Protein AF-A0A2S4Y2Q8-F1 (afdb_monomer)

pLDDT: mean 72.68, std 16.84, range [36.75, 96.31]

Radius of gyration: 18.25 Å; Cα contacts (8 Å, |Δi|>4): 164; chains: 1; bounding box: 43×48×46 Å

Mean predicted aligned error: 12.56 Å

Sequence (129 aa):
MSASFRLELVRPGLYEGTVRLDLSAARLPFLGPDGVRHARLCVGHRGQRCGGWLLAPLGSPPLGMRVRNRRTGTHRVTLATEPRGAGRLQVSWERRGLVAPAAALLAPVRRLARPRAQHLRGLWRGLTT

Nearest PDB structures (foldseek):
  5nly-assembly1_A  TM=3.269E-01  e=2.676E+00  Homo sapiens
  3qwm-assembly1_A-2  TM=2.314E-01  e=2.265E+00  Homo sapiens
  5nly-assembly2_B  TM=2.965E-01  e=3.737E+00  Homo sapiens
  5b0o-assembly1_A  TM=3.122E-01  e=5.517E+00  Salmonella enterica subsp. enterica serovar Typhimurium str. LT2
  6fne-assembly1_A  TM=2.944E-01  e=6.892E+00  Homo sapiens

Secondary structure (DSSP, 8-state):
-------EEEETTEEE------GGGS---TT--SEEEE-EEEEEETTEEEEEEPB--TTPPPEEEEEEETTTEEEEEEEEE-TTSSSBEEEEEEEESTHHHHHHHHHHHHHHHTTHHHHHHHHTTSS--

Structure (mmCIF, N/CA/C/O backbone):
data_AF-A0A2S4Y2Q8-F1
#
_entry.id   AF-A0A2S4Y2Q8-F1
#
loop_
_atom_site.group_PDB
_atom_site.id
_atom_site.type_symbol
_atom_site.label_atom_id
_atom_site.label_alt_id
_atom_site.label_comp_id
_atom_site.label_asym_id
_atom_site.label_entity_id
_atom_site.label_seq_id
_atom_site.pdbx_PDB_ins_code
_atom_site.Cartn_x
_atom_site.Cartn_y
_atom_site.Cartn_z
_atom_site.occupancy
_atom_site.B_iso_or_equiv
_atom_site.auth_seq_id
_atom_site.auth_comp_id
_atom_site.auth_asym_id
_atom_site.auth_atom_id
_atom_site.pdbx_PDB_model_num
ATOM 1 N N . MET A 1 1 ? -2.371 11.360 -1.543 1.00 71.75 1 MET A N 1
ATOM 2 C CA . MET A 1 1 ? -3.809 1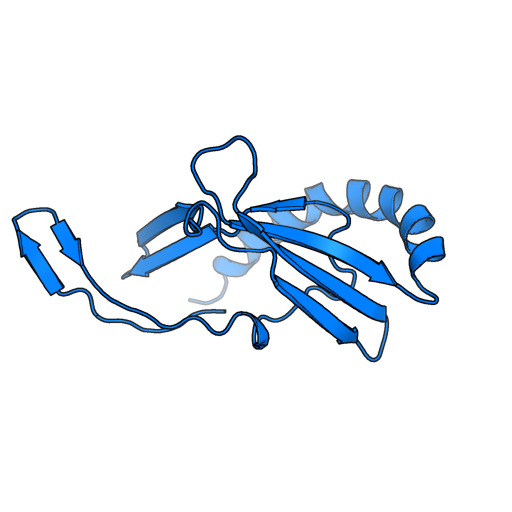1.089 -1.713 1.00 71.75 1 MET A CA 1
ATOM 3 C C . MET A 1 1 ? -4.437 11.100 -0.335 1.00 71.75 1 MET A C 1
ATOM 5 O O . MET A 1 1 ? -3.776 10.657 0.598 1.00 71.75 1 MET A O 1
ATOM 9 N N . SER A 1 2 ? -5.642 11.637 -0.210 1.00 81.38 2 SER A N 1
ATOM 10 C CA . SER A 1 2 ? -6.414 11.682 1.034 1.00 81.38 2 SER A CA 1
ATOM 11 C C . SER A 1 2 ? -7.888 11.530 0.684 1.00 81.38 2 SER A C 1
ATOM 13 O O . SER A 1 2 ? -8.310 12.031 -0.356 1.00 81.38 2 SER A O 1
ATOM 15 N N . ALA A 1 3 ? -8.640 10.850 1.538 1.00 84.75 3 ALA A N 1
ATOM 16 C CA . ALA A 1 3 ? -10.084 10.711 1.430 1.00 84.75 3 ALA A CA 1
ATOM 17 C C . ALA A 1 3 ? -10.693 10.917 2.819 1.00 84.75 3 ALA A C 1
ATOM 19 O O . ALA A 1 3 ? -10.096 10.505 3.818 1.00 84.75 3 ALA A O 1
ATOM 20 N N . SER A 1 4 ? -11.850 11.572 2.870 1.00 88.44 4 SER A N 1
ATOM 21 C CA . SER A 1 4 ? -12.648 11.679 4.089 1.00 88.44 4 SER A CA 1
ATOM 22 C C . SER A 1 4 ? -13.430 10.388 4.294 1.00 88.44 4 SER A C 1
ATOM 24 O O . SER A 1 4 ? -13.885 9.771 3.333 1.00 88.44 4 SER A O 1
ATOM 26 N N . PHE A 1 5 ? -13.586 9.982 5.546 1.00 87.94 5 PHE A N 1
ATOM 27 C CA . PHE A 1 5 ? -14.347 8.802 5.930 1.00 87.94 5 PHE A CA 1
ATOM 28 C C . PHE A 1 5 ? -14.942 9.026 7.317 1.00 87.94 5 PHE A C 1
ATOM 30 O O . PHE A 1 5 ? -14.505 9.919 8.048 1.00 87.94 5 PHE A O 1
ATOM 37 N N . ARG A 1 6 ? -15.951 8.229 7.662 1.00 90.31 6 ARG A N 1
ATOM 38 C CA . ARG A 1 6 ? -16.556 8.234 8.989 1.00 90.31 6 ARG A CA 1
ATOM 39 C C . ARG A 1 6 ? -16.074 7.014 9.766 1.00 90.31 6 ARG A C 1
ATOM 41 O O . ARG A 1 6 ? -15.914 5.940 9.192 1.00 90.31 6 ARG A O 1
ATOM 48 N N . LEU A 1 7 ? -15.822 7.225 11.051 1.00 90.38 7 LEU A N 1
ATOM 49 C CA . LEU A 1 7 ? -15.588 6.174 12.027 1.00 90.38 7 LEU A CA 1
ATOM 50 C C . LEU A 1 7 ? -16.833 6.058 12.904 1.00 90.38 7 LEU A C 1
ATOM 52 O O . LEU A 1 7 ? -17.302 7.070 13.420 1.00 90.38 7 LEU A O 1
ATOM 56 N N . GLU A 1 8 ? -17.331 4.844 13.070 1.00 93.88 8 GLU A N 1
ATOM 57 C CA . GLU A 1 8 ? -18.424 4.486 13.965 1.00 93.88 8 GLU A CA 1
ATOM 58 C C . GLU A 1 8 ? -17.852 3.813 15.216 1.00 93.88 8 GLU A C 1
ATOM 60 O O . GLU A 1 8 ? -16.887 3.045 15.145 1.00 93.88 8 GLU A O 1
ATOM 65 N N . LEU A 1 9 ? -18.421 4.123 16.380 1.00 94.00 9 LEU A N 1
ATOM 66 C CA . LEU A 1 9 ? -18.038 3.486 17.638 1.00 94.00 9 LEU A CA 1
ATOM 67 C C . LEU A 1 9 ? -18.615 2.066 17.683 1.00 94.00 9 LEU A C 1
ATOM 69 O O . LEU A 1 9 ? -19.828 1.896 17.628 1.00 94.00 9 LEU A O 1
ATOM 73 N N . VAL A 1 10 ? -17.752 1.061 17.844 1.00 96.31 10 VAL A N 1
ATOM 74 C CA . VAL A 1 10 ? -18.171 -0.347 17.975 1.00 96.31 10 VAL A CA 1
ATOM 75 C C . VAL A 1 10 ? -18.238 -0.757 19.447 1.00 96.31 10 VAL A C 1
ATOM 77 O O . VAL A 1 10 ? -19.184 -1.403 19.884 1.00 96.31 10 VAL A O 1
ATOM 80 N N . ARG A 1 11 ? -17.223 -0.375 20.232 1.00 94.19 11 ARG A N 1
ATOM 81 C CA . ARG A 1 11 ? -17.143 -0.566 21.692 1.00 94.19 11 ARG A CA 1
ATOM 82 C C . ARG A 1 11 ? -16.129 0.420 22.284 1.00 94.19 11 ARG A C 1
ATOM 84 O O . ARG A 1 11 ? -15.367 1.004 21.513 1.00 94.19 11 ARG A O 1
ATOM 91 N N . PRO A 1 12 ? -16.058 0.612 23.615 1.00 94.06 12 PRO A N 1
ATOM 92 C CA . PRO A 1 12 ? -15.091 1.528 24.217 1.00 94.06 12 PRO A CA 1
ATOM 93 C C . PRO A 1 12 ? -13.663 1.285 23.700 1.00 94.06 12 PRO A C 1
ATOM 95 O O . PRO A 1 12 ? -13.131 0.182 23.804 1.00 94.06 12 PRO A O 1
ATOM 98 N N . GLY A 1 13 ? -13.070 2.312 23.086 1.00 89.00 13 GLY A N 1
ATOM 99 C CA . GLY A 1 13 ? -11.723 2.255 22.505 1.00 89.00 13 GLY A CA 1
ATOM 100 C C . GLY A 1 13 ? -11.604 1.605 21.117 1.00 89.00 13 GLY A C 1
ATOM 101 O O . GLY A 1 13 ? -10.504 1.591 20.568 1.00 89.00 13 GLY A O 1
ATOM 102 N N . LEU A 1 14 ? -12.693 1.108 20.520 1.00 89.75 14 LEU A N 1
ATOM 103 C CA . LEU A 1 14 ? -12.709 0.529 19.173 1.00 89.75 14 LEU A CA 1
ATOM 104 C C . LEU A 1 14 ? -13.667 1.296 18.260 1.00 89.75 14 LEU A C 1
ATOM 106 O O . LEU A 1 14 ? -14.877 1.332 18.487 1.00 89.75 14 LEU A O 1
ATOM 110 N N . TYR A 1 15 ? -13.102 1.841 17.189 1.00 89.56 15 TYR A N 1
ATOM 111 C CA . TYR A 1 15 ? -13.828 2.532 16.135 1.00 89.56 15 TYR A CA 1
ATOM 112 C C . TYR A 1 15 ? -13.565 1.845 14.801 1.00 89.56 15 TYR A C 1
ATOM 114 O O . TYR A 1 15 ? -12.424 1.474 14.516 1.00 89.56 15 TYR A O 1
ATOM 122 N N . GLU A 1 16 ? -14.594 1.725 13.973 1.00 91.75 16 GLU A N 1
ATOM 123 C CA . GLU A 1 16 ? -14.511 1.089 12.662 1.00 91.75 16 GLU A CA 1
ATOM 124 C C . GLU A 1 16 ? -15.053 2.015 11.573 1.00 91.75 16 GLU A C 1
ATOM 126 O O . GLU A 1 16 ? -15.964 2.804 11.795 1.00 91.75 16 GLU A O 1
ATOM 131 N N . GLY A 1 17 ? -14.472 1.953 10.380 1.00 89.75 17 GLY A N 1
ATOM 132 C CA . GLY A 1 17 ? -14.932 2.730 9.240 1.00 89.75 17 GLY A CA 1
ATOM 133 C C . GLY A 1 17 ? -14.378 2.167 7.945 1.00 89.75 17 GLY A C 1
ATOM 134 O O . GLY A 1 17 ? -13.276 1.621 7.911 1.00 89.75 17 GLY A O 1
ATOM 135 N N . THR A 1 18 ? -15.142 2.321 6.866 1.00 88.88 18 THR A N 1
ATOM 136 C CA . THR A 1 18 ? -14.754 1.838 5.538 1.00 88.88 18 THR A CA 1
ATOM 137 C C . THR A 1 18 ? -14.460 3.010 4.614 1.00 88.88 18 THR A C 1
ATOM 139 O O . THR A 1 18 ? -15.218 3.976 4.541 1.00 88.88 18 THR A O 1
ATOM 142 N N . VAL A 1 19 ? -13.357 2.917 3.872 1.00 86.75 19 VAL 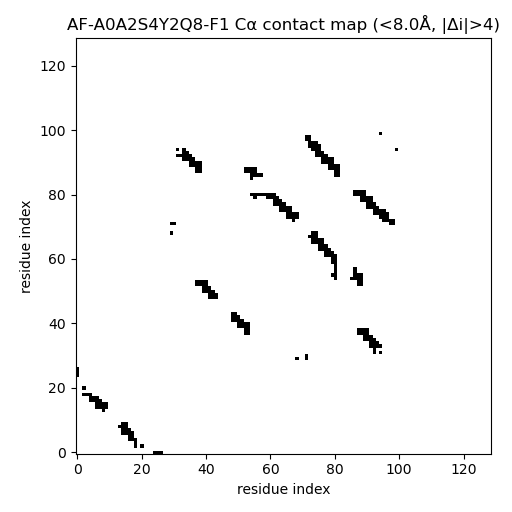A N 1
ATOM 143 C CA . VAL A 1 19 ? -13.002 3.879 2.828 1.00 86.75 19 VAL A CA 1
ATOM 144 C C . VAL A 1 19 ? -12.488 3.144 1.601 1.00 86.75 19 VAL A C 1
ATOM 146 O O . VAL A 1 19 ? -11.673 2.228 1.701 1.00 86.75 19 VAL A O 1
ATOM 149 N N . ARG A 1 20 ? -12.945 3.564 0.420 1.00 83.88 20 ARG A N 1
ATOM 150 C CA . ARG A 1 20 ? -12.414 3.067 -0.848 1.00 83.88 20 ARG A CA 1
ATOM 151 C C . ARG A 1 20 ? -11.260 3.956 -1.290 1.00 83.88 20 ARG A C 1
ATOM 153 O O . ARG A 1 20 ? -11.418 5.163 -1.453 1.00 83.88 20 ARG A O 1
ATOM 160 N N . LEU A 1 21 ? -10.096 3.348 -1.492 1.00 75.56 21 LEU A N 1
ATOM 161 C CA . LEU A 1 21 ? -8.906 4.029 -1.988 1.00 75.56 21 LEU A CA 1
ATOM 162 C C . LEU A 1 21 ? -8.648 3.597 -3.426 1.00 75.56 21 LEU A C 1
ATOM 164 O O . LEU A 1 21 ? -8.334 2.437 -3.683 1.00 75.56 21 LEU A O 1
ATOM 168 N N . ASP A 1 22 ? -8.746 4.542 -4.356 1.00 75.19 22 ASP A N 1
ATOM 169 C CA . ASP A 1 22 ? -8.312 4.313 -5.728 1.00 75.19 22 ASP A CA 1
ATOM 170 C C . ASP A 1 22 ? -6.808 4.583 -5.855 1.00 75.19 22 ASP A C 1
ATOM 172 O O . ASP A 1 22 ? -6.351 5.724 -5.937 1.00 75.19 22 ASP A O 1
ATOM 176 N N . LEU A 1 23 ? -6.018 3.512 -5.863 1.00 67.44 23 LEU A N 1
ATOM 177 C CA . LEU A 1 23 ? -4.569 3.610 -6.018 1.00 67.44 23 LEU A CA 1
ATOM 178 C C . LEU A 1 23 ? -4.152 4.059 -7.426 1.00 67.44 23 LEU A C 1
ATOM 180 O O . LEU A 1 23 ? -3.043 4.574 -7.576 1.00 67.44 23 LEU A O 1
ATOM 184 N N . SER A 1 24 ? -5.015 3.919 -8.439 1.00 67.44 24 SER A N 1
ATOM 185 C CA . SER A 1 24 ? -4.721 4.392 -9.797 1.00 67.44 24 SER A CA 1
ATOM 186 C C . SER A 1 24 ? -4.674 5.923 -9.875 1.00 67.44 24 SER A C 1
ATOM 188 O O . SER A 1 24 ? -3.891 6.481 -10.644 1.00 67.44 24 SER A O 1
ATOM 190 N N . ALA A 1 25 ? -5.414 6.605 -8.997 1.00 68.75 25 ALA A N 1
ATOM 191 C CA . ALA A 1 25 ? -5.430 8.060 -8.878 1.00 68.75 25 ALA A CA 1
ATOM 192 C C . ALA A 1 25 ? -4.246 8.626 -8.065 1.00 68.75 25 ALA A C 1
ATOM 194 O O . ALA A 1 25 ? -4.074 9.847 -7.950 1.00 68.75 25 ALA A O 1
ATOM 195 N N . ALA A 1 26 ? -3.409 7.769 -7.470 1.00 68.75 26 ALA A N 1
ATOM 196 C CA . ALA A 1 26 ? -2.271 8.221 -6.685 1.00 68.75 26 ALA A CA 1
ATOM 197 C C . ALA A 1 26 ? -1.263 8.974 -7.571 1.00 68.75 26 ALA A C 1
ATOM 199 O O . ALA A 1 26 ? -0.776 8.459 -8.573 1.00 68.75 26 ALA A O 1
ATOM 200 N N . ARG A 1 27 ? -0.886 10.200 -7.175 1.00 66.62 27 ARG A N 1
ATOM 201 C CA . ARG A 1 27 ? 0.187 10.940 -7.857 1.00 66.62 27 ARG A CA 1
ATOM 202 C C . ARG A 1 27 ? 1.515 10.226 -7.650 1.00 66.62 27 ARG A C 1
ATOM 204 O O . ARG A 1 27 ? 2.105 10.261 -6.569 1.00 66.62 27 ARG A O 1
ATOM 211 N N . LEU A 1 28 ? 1.981 9.600 -8.716 1.00 64.12 28 LEU A N 1
ATOM 212 C CA . LEU A 1 28 ? 3.228 8.864 -8.739 1.00 64.12 28 LEU A CA 1
ATOM 213 C C . LEU A 1 28 ? 4.410 9.840 -8.863 1.00 64.12 28 LEU A C 1
ATOM 215 O O . LEU A 1 28 ? 4.365 10.756 -9.690 1.00 64.12 28 LEU A O 1
ATOM 219 N N . PRO A 1 29 ? 5.460 9.710 -8.026 1.00 64.81 29 PRO A N 1
ATOM 220 C CA . PRO A 1 29 ? 6.607 10.605 -8.095 1.00 64.81 29 PRO A CA 1
ATOM 221 C C . PRO A 1 29 ? 7.269 10.528 -9.471 1.00 64.81 29 PRO A C 1
ATOM 223 O O . PRO A 1 29 ? 7.426 9.448 -10.030 1.00 64.81 29 PRO A O 1
ATOM 226 N N . PHE A 1 30 ? 7.710 11.682 -9.976 1.00 58.41 30 PHE A N 1
ATOM 227 C CA . PHE A 1 30 ? 8.231 11.884 -11.333 1.00 58.41 30 PHE A CA 1
ATOM 228 C C . PHE A 1 30 ? 9.219 10.805 -11.813 1.00 58.41 30 PHE A C 1
ATOM 230 O O . PHE A 1 30 ? 9.062 10.250 -12.897 1.00 58.41 30 PHE A O 1
ATOM 237 N N . LEU A 1 31 ? 10.207 10.474 -10.979 1.00 59.84 31 LEU A N 1
ATOM 238 C CA . LEU A 1 31 ? 11.233 9.465 -11.266 1.00 59.84 31 LEU A CA 1
ATOM 239 C C . LEU A 1 31 ? 10.881 8.060 -10.752 1.00 59.84 31 LEU A C 1
ATOM 241 O O . LEU A 1 31 ? 11.659 7.140 -10.973 1.00 59.84 31 LEU A O 1
ATOM 245 N N . GLY A 1 32 ? 9.788 7.886 -10.004 1.00 58.62 32 GLY A N 1
ATOM 246 C CA . GLY A 1 32 ? 9.530 6.675 -9.219 1.00 58.62 32 GLY A CA 1
ATOM 247 C C . GLY A 1 32 ? 10.633 6.386 -8.176 1.00 58.62 32 GLY A C 1
ATOM 248 O O . GLY A 1 32 ? 11.773 6.868 -8.284 1.00 58.62 32 GLY A O 1
ATOM 249 N N . PRO A 1 33 ? 10.363 5.621 -7.110 1.00 62.31 33 PRO A N 1
ATOM 250 C CA . PRO A 1 33 ? 11.411 4.808 -6.499 1.00 62.31 33 PRO A CA 1
ATOM 251 C C . PRO A 1 33 ? 11.866 3.728 -7.498 1.00 62.31 33 PRO A C 1
ATOM 253 O O . PRO A 1 33 ? 11.137 3.401 -8.426 1.00 62.31 33 PRO A O 1
ATOM 256 N N . ASP A 1 34 ? 13.088 3.227 -7.345 1.00 67.00 34 ASP A N 1
ATOM 257 C CA . ASP A 1 34 ? 13.455 1.924 -7.905 1.00 67.00 34 ASP A CA 1
ATOM 258 C C . ASP A 1 34 ? 13.431 0.913 -6.749 1.00 67.00 34 ASP A C 1
ATOM 260 O O . ASP A 1 34 ? 13.866 1.248 -5.635 1.00 67.00 34 ASP A O 1
ATOM 264 N N . GLY A 1 35 ? 12.837 -0.256 -6.978 1.00 74.19 35 GLY A N 1
ATOM 265 C CA . GLY A 1 35 ? 12.675 -1.314 -5.981 1.00 74.19 35 GLY A CA 1
ATOM 266 C C . GLY A 1 35 ? 11.358 -1.300 -5.193 1.00 74.19 35 GLY A C 1
ATOM 267 O O . GLY A 1 35 ? 10.326 -0.789 -5.631 1.00 74.19 35 GLY A O 1
ATOM 268 N N . VAL A 1 36 ? 11.397 -1.929 -4.017 1.00 83.19 36 VAL A N 1
ATOM 269 C CA . VAL A 1 36 ? 10.217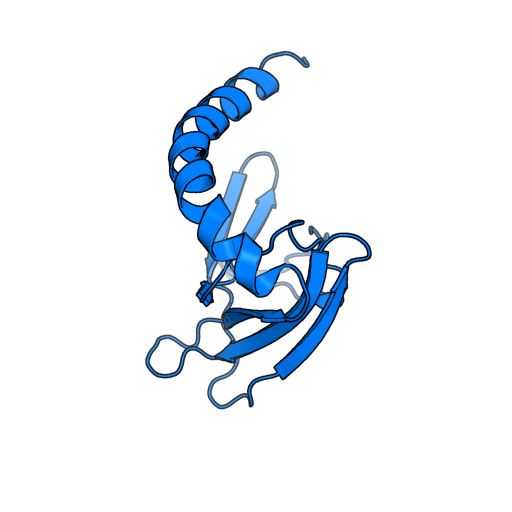 -2.313 -3.229 1.00 83.19 36 VAL A CA 1
ATOM 270 C C . VAL A 1 36 ? 9.894 -1.303 -2.125 1.00 83.19 36 VAL A C 1
ATOM 272 O O . VAL A 1 36 ? 10.787 -0.798 -1.432 1.00 83.19 36 VAL A O 1
ATOM 275 N N . ARG A 1 37 ? 8.605 -1.006 -1.932 1.00 85.31 37 ARG A N 1
ATOM 276 C CA . ARG A 1 37 ? 8.080 -0.167 -0.846 1.00 85.31 37 ARG A CA 1
ATOM 277 C C . ARG A 1 37 ? 6.839 -0.791 -0.222 1.00 85.31 37 ARG A C 1
ATOM 279 O O . ARG A 1 37 ? 6.099 -1.498 -0.891 1.00 85.31 37 ARG A O 1
ATOM 286 N N . HIS A 1 38 ? 6.591 -0.455 1.038 1.00 86.88 38 HIS A N 1
ATOM 287 C CA . HIS A 1 38 ? 5.366 -0.822 1.742 1.00 86.88 38 HIS A CA 1
ATOM 288 C C . HIS A 1 38 ? 4.433 0.385 1.798 1.00 86.88 38 HIS A C 1
ATOM 290 O O . HIS A 1 38 ? 4.873 1.501 2.100 1.00 86.88 38 HIS A O 1
ATOM 296 N N . ALA A 1 39 ? 3.159 0.181 1.469 1.00 84.56 39 ALA A N 1
ATOM 297 C CA . ALA A 1 39 ? 2.162 1.243 1.532 1.00 84.56 39 ALA A CA 1
ATOM 298 C C . ALA A 1 39 ? 1.786 1.523 2.991 1.00 84.56 39 ALA A C 1
ATOM 300 O O . ALA A 1 39 ? 1.580 0.597 3.770 1.00 84.56 39 ALA A O 1
ATOM 301 N N . ARG A 1 40 ? 1.689 2.800 3.373 1.00 87.44 40 ARG A N 1
ATOM 302 C CA . ARG A 1 40 ? 1.322 3.220 4.732 1.00 87.44 40 ARG A CA 1
ATOM 303 C C . ARG A 1 40 ? 0.031 4.025 4.684 1.00 87.44 40 ARG A C 1
ATOM 305 O O . ARG A 1 40 ? -0.063 4.969 3.899 1.00 87.44 40 ARG A O 1
ATOM 312 N N . LEU A 1 41 ? -0.931 3.666 5.525 1.00 86.00 41 LEU A N 1
ATOM 313 C CA . LEU A 1 41 ? -2.139 4.448 5.755 1.00 86.00 41 LEU A CA 1
ATOM 314 C C . LEU A 1 41 ? -1.909 5.349 6.967 1.00 86.00 41 LEU A C 1
ATOM 316 O O . LEU A 1 41 ? -1.388 4.898 7.986 1.00 86.00 41 LEU A O 1
ATOM 320 N N . CYS A 1 42 ? -2.298 6.616 6.858 1.00 88.62 42 CYS A N 1
ATOM 321 C CA . CYS A 1 42 ? -2.283 7.548 7.978 1.00 88.62 42 CYS A CA 1
ATOM 322 C C . CYS A 1 42 ? -3.664 8.183 8.115 1.00 88.62 42 CYS A C 1
ATOM 324 O O . CYS A 1 42 ? -4.123 8.855 7.193 1.00 88.62 42 CYS A O 1
ATOM 326 N N . VAL A 1 43 ? -4.278 8.011 9.277 1.00 87.56 43 VAL A N 1
ATOM 327 C CA . VAL A 1 43 ? -5.480 8.718 9.710 1.00 87.56 43 VAL A CA 1
ATOM 328 C C . VAL A 1 43 ? -5.044 9.985 10.435 1.00 87.56 43 VAL A C 1
ATOM 330 O O . VAL A 1 43 ? -4.122 9.951 11.251 1.00 87.56 43 VAL A O 1
ATOM 333 N N . GLY A 1 44 ? -5.666 11.116 10.116 1.00 89.44 44 GLY A N 1
ATOM 334 C CA . GLY A 1 44 ? -5.410 12.384 10.789 1.00 89.44 44 GLY A CA 1
ATOM 335 C C . GLY A 1 44 ? -6.711 13.057 11.198 1.00 89.44 44 GLY A C 1
ATOM 336 O O . GLY A 1 44 ? -7.645 13.098 10.405 1.00 89.44 44 GLY A O 1
ATOM 337 N N . HIS A 1 45 ? -6.761 13.592 12.415 1.00 86.06 45 HIS A N 1
ATOM 338 C CA . HIS A 1 45 ? -7.915 14.319 12.938 1.00 86.06 45 HIS A CA 1
ATOM 339 C C . HIS A 1 45 ? -7.449 15.359 13.962 1.00 86.06 45 HIS A C 1
ATOM 341 O O . HIS A 1 45 ? -6.698 15.024 14.873 1.00 86.06 45 HIS A O 1
ATOM 347 N N . ARG A 1 46 ? -7.865 16.626 13.794 1.00 89.38 46 ARG A N 1
ATOM 348 C CA . ARG A 1 46 ? -7.555 17.751 14.707 1.00 89.38 46 ARG A CA 1
ATOM 349 C C . ARG A 1 46 ? -6.084 17.805 15.159 1.00 89.38 46 ARG A C 1
ATOM 351 O O . ARG A 1 46 ? -5.780 17.853 16.343 1.00 89.38 46 ARG A O 1
ATOM 358 N N . GLY A 1 47 ? -5.155 17.740 14.206 1.00 88.12 47 GLY A N 1
ATOM 359 C CA . GLY A 1 47 ? -3.711 17.794 14.480 1.00 88.12 47 GLY A CA 1
ATOM 360 C C . GLY A 1 47 ? -3.080 16.475 14.946 1.00 88.12 47 GLY A C 1
ATOM 361 O O . GLY A 1 47 ? -1.865 16.323 14.839 1.00 88.12 47 GLY A O 1
ATOM 362 N N . GLN A 1 48 ? -3.871 15.484 15.359 1.00 87.81 48 GLN A N 1
ATOM 363 C CA . GLN A 1 48 ? -3.377 14.147 15.686 1.00 87.81 48 GLN A CA 1
ATOM 364 C C . GLN A 1 48 ? -3.246 13.283 14.434 1.00 87.81 48 GLN A C 1
ATOM 366 O O . GLN A 1 48 ? -3.976 13.459 13.453 1.00 87.81 48 GLN A O 1
ATOM 371 N N . ARG A 1 49 ? -2.296 12.341 14.455 1.00 89.69 49 ARG A N 1
ATOM 372 C CA . ARG A 1 49 ? -2.059 11.398 13.357 1.00 89.69 49 ARG A CA 1
ATOM 373 C C . ARG A 1 49 ? -1.741 10.017 13.911 1.00 89.69 49 ARG A C 1
ATOM 375 O O . ARG A 1 49 ? -0.828 9.875 14.715 1.00 89.69 49 ARG A O 1
ATOM 382 N N . CYS A 1 50 ? -2.434 9.007 13.410 1.00 86.12 50 CYS A N 1
ATOM 383 C CA . CYS A 1 50 ? -2.128 7.601 13.641 1.00 86.12 50 CYS A CA 1
ATOM 384 C C . CYS A 1 50 ? -1.912 6.931 12.284 1.00 86.12 50 CYS A C 1
ATOM 386 O O . CYS A 1 50 ? -2.564 7.288 11.304 1.00 86.12 50 CYS A O 1
ATOM 388 N N . GLY A 1 51 ? -0.976 5.995 12.171 1.00 89.81 51 GLY A N 1
ATOM 389 C CA . GLY A 1 51 ? -0.745 5.339 10.892 1.00 89.81 51 GLY A CA 1
ATOM 390 C C . GLY A 1 51 ? -0.021 4.017 11.011 1.00 89.81 51 GLY A C 1
ATOM 391 O O . GLY A 1 51 ? 0.819 3.837 11.886 1.00 89.81 51 GLY A O 1
ATOM 392 N N . GLY A 1 52 ? -0.307 3.131 10.068 1.00 88.31 52 GLY A N 1
ATOM 393 C CA . GLY A 1 52 ? 0.205 1.770 10.020 1.00 88.31 52 GLY A CA 1
ATOM 394 C C . GLY A 1 52 ? 0.451 1.321 8.587 1.00 88.31 52 GLY A C 1
ATOM 395 O O . GLY A 1 52 ? 0.080 2.004 7.627 1.00 88.31 52 GLY A O 1
ATOM 396 N N . TRP A 1 53 ? 1.124 0.185 8.436 1.00 90.38 53 TRP A N 1
ATOM 397 C CA . TRP A 1 53 ? 1.287 -0.439 7.127 1.00 90.38 53 TRP A CA 1
ATOM 398 C C . TRP A 1 53 ? -0.060 -0.949 6.632 1.00 90.38 53 TRP A C 1
ATOM 400 O O . TRP A 1 53 ? -0.826 -1.531 7.394 1.00 90.38 53 TRP A O 1
ATOM 410 N N . LEU A 1 54 ? -0.345 -0.704 5.358 1.00 87.62 54 LEU A N 1
ATOM 411 C CA . LEU A 1 54 ? -1.532 -1.238 4.721 1.00 87.62 54 LEU A CA 1
ATOM 412 C C . LEU A 1 54 ? -1.319 -2.736 4.521 1.00 87.62 54 LEU A C 1
ATOM 414 O O . LEU A 1 54 ? -0.264 -3.149 4.037 1.00 87.62 54 LEU A O 1
ATOM 418 N N . LEU A 1 55 ? -2.298 -3.529 4.933 1.00 88.19 55 LEU A N 1
ATOM 419 C CA . LEU A 1 55 ? -2.282 -4.974 4.767 1.00 88.19 55 LEU A CA 1
ATOM 420 C C . LEU A 1 55 ? -3.033 -5.346 3.488 1.00 88.19 55 LEU A C 1
ATOM 422 O O . LEU A 1 55 ? -3.966 -4.656 3.079 1.00 88.19 55 LEU A O 1
ATOM 426 N N . ALA A 1 56 ? -2.597 -6.420 2.850 1.00 85.50 56 ALA A N 1
ATOM 427 C CA . ALA A 1 56 ? -3.230 -7.031 1.698 1.00 85.50 56 ALA A CA 1
ATOM 428 C C . ALA A 1 56 ? -3.689 -8.448 2.075 1.00 85.50 56 ALA A C 1
ATOM 430 O O . ALA A 1 56 ? -3.016 -9.106 2.876 1.00 85.50 56 ALA A O 1
ATOM 431 N N . PRO A 1 57 ? -4.804 -8.945 1.512 1.00 83.38 57 PRO A N 1
ATOM 432 C CA . PRO A 1 57 ? -5.243 -10.308 1.778 1.00 83.38 57 PRO A CA 1
ATOM 433 C C . PRO A 1 57 ? -4.156 -11.321 1.397 1.00 83.38 57 PRO A C 1
ATOM 435 O O . PRO A 1 57 ? -3.544 -11.230 0.322 1.00 83.38 57 PRO A O 1
ATOM 438 N N . LEU A 1 58 ? -3.918 -12.290 2.280 1.00 82.94 58 LEU A N 1
ATOM 439 C CA . LEU A 1 58 ? -2.957 -13.367 2.052 1.00 82.94 58 LEU A CA 1
ATOM 440 C C . LEU A 1 58 ? -3.403 -14.200 0.843 1.00 82.94 58 LEU A C 1
ATOM 442 O O . LEU A 1 58 ? -4.580 -14.519 0.707 1.00 82.94 58 LEU A O 1
ATOM 446 N N . GLY A 1 59 ? -2.472 -14.507 -0.061 1.00 78.56 59 GLY A N 1
ATOM 447 C CA . GLY A 1 59 ? -2.763 -15.274 -1.279 1.00 78.56 59 GLY A CA 1
ATOM 448 C C . GLY A 1 59 ? -3.365 -14.473 -2.440 1.00 78.56 59 GLY A C 1
ATOM 449 O O . GLY A 1 59 ? -3.583 -15.042 -3.505 1.00 78.56 59 GLY A O 1
ATOM 450 N N . SER A 1 60 ? -3.589 -13.161 -2.285 1.00 80.69 60 SER A N 1
ATOM 451 C CA . SER A 1 60 ? -3.967 -12.304 -3.420 1.00 80.69 60 SER A CA 1
ATOM 452 C C . SER A 1 60 ? -2.913 -12.386 -4.531 1.00 80.69 60 SER A C 1
ATOM 454 O O . SER A 1 60 ? -1.726 -12.178 -4.245 1.00 80.69 60 SER A O 1
ATOM 456 N N . PRO A 1 61 ? -3.301 -12.639 -5.795 1.00 83.56 61 PRO A N 1
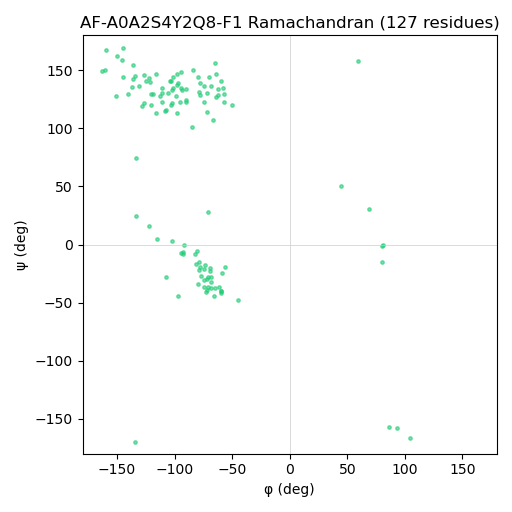ATOM 457 C CA . PRO A 1 61 ? -2.347 -12.620 -6.889 1.00 83.56 61 PRO A CA 1
ATOM 458 C C . PRO A 1 61 ? -1.777 -11.205 -7.071 1.00 83.56 61 PRO A C 1
ATOM 460 O O . PRO A 1 61 ? -2.483 -10.214 -6.852 1.00 83.56 61 PRO A O 1
ATOM 463 N N . PRO A 1 62 ? -0.506 -11.079 -7.484 1.00 86.94 62 PRO A N 1
ATOM 464 C CA . PRO A 1 62 ? 0.094 -9.781 -7.732 1.00 86.94 62 PRO A CA 1
ATOM 465 C C . PRO A 1 62 ? -0.632 -9.049 -8.870 1.00 86.94 62 PRO A C 1
ATOM 467 O O . PRO A 1 62 ? -0.797 -9.577 -9.969 1.00 86.94 62 PRO A O 1
ATOM 470 N N . LEU A 1 63 ? -1.024 -7.801 -8.619 1.00 85.62 63 LEU A N 1
ATOM 471 C CA . LEU A 1 63 ? -1.699 -6.932 -9.576 1.00 85.62 63 LEU A CA 1
ATOM 472 C C . LEU A 1 63 ? -0.686 -5.990 -10.235 1.00 85.62 63 LEU A C 1
ATOM 474 O O . LEU A 1 63 ? -0.124 -5.106 -9.588 1.00 85.62 63 LEU A O 1
ATOM 478 N N . GLY A 1 64 ? -0.456 -6.167 -11.535 1.00 84.56 64 GLY A N 1
ATOM 479 C CA . GLY A 1 64 ? 0.439 -5.324 -12.327 1.00 84.56 64 GLY A CA 1
ATOM 480 C C . GLY A 1 64 ? -0.305 -4.245 -13.113 1.00 84.56 64 GLY A C 1
ATOM 481 O O . GLY A 1 64 ? -1.303 -4.527 -13.767 1.00 84.56 64 GLY A O 1
ATOM 482 N N . MET A 1 65 ? 0.223 -3.022 -13.127 1.00 82.19 65 MET A N 1
ATOM 483 C CA . MET A 1 65 ? -0.291 -1.914 -13.933 1.00 82.19 65 MET A CA 1
ATOM 484 C C . MET A 1 65 ? 0.844 -1.177 -14.649 1.00 82.19 65 MET A C 1
ATOM 486 O O . MET A 1 65 ? 1.949 -1.018 -14.124 1.00 82.19 65 MET A O 1
ATOM 490 N N . ARG A 1 66 ? 0.563 -0.695 -15.865 1.00 80.75 66 ARG A N 1
ATOM 491 C CA . ARG A 1 66 ? 1.471 0.176 -16.622 1.00 80.75 66 ARG A CA 1
ATOM 492 C C . ARG A 1 66 ? 1.081 1.627 -16.389 1.00 80.75 66 ARG A C 1
ATOM 494 O O . ARG A 1 66 ? -0.036 2.032 -16.684 1.00 80.75 66 ARG A O 1
ATOM 501 N N . VAL A 1 67 ? 2.023 2.416 -15.895 1.00 75.25 67 VAL A N 1
ATOM 502 C CA . VAL A 1 67 ? 1.843 3.844 -15.648 1.00 75.25 67 VAL A CA 1
ATOM 503 C C . VAL A 1 67 ? 2.649 4.603 -16.681 1.00 75.25 67 VAL A C 1
ATOM 505 O O . VAL A 1 67 ? 3.880 4.558 -16.682 1.00 75.25 67 VAL A O 1
ATOM 508 N N . ARG A 1 68 ? 1.965 5.343 -17.551 1.00 73.50 68 ARG A N 1
ATOM 509 C CA . ARG A 1 68 ? 2.624 6.200 -18.534 1.00 73.50 68 ARG A CA 1
ATOM 510 C C . ARG A 1 68 ? 2.839 7.592 -17.956 1.00 73.50 68 ARG A C 1
ATOM 512 O O . ARG A 1 68 ? 1.893 8.265 -17.560 1.00 73.50 68 ARG A O 1
ATOM 519 N N . ASN A 1 69 ? 4.082 8.054 -17.967 1.00 69.00 69 ASN A N 1
ATOM 520 C CA . ASN A 1 69 ? 4.428 9.439 -17.690 1.00 69.00 69 ASN A CA 1
ATOM 521 C C . ASN A 1 69 ? 4.969 10.083 -18.971 1.00 69.00 69 ASN A C 1
ATOM 523 O O . ASN A 1 69 ? 5.895 9.560 -19.589 1.00 69.00 69 ASN A O 1
ATOM 527 N N . ARG A 1 70 ? 4.417 11.239 -19.362 1.00 67.12 70 ARG A N 1
ATOM 528 C CA . ARG A 1 70 ? 4.821 11.949 -20.592 1.00 67.12 70 ARG A CA 1
ATOM 529 C C . ARG A 1 70 ? 6.306 12.334 -20.622 1.00 67.12 70 ARG A C 1
ATOM 531 O O . ARG A 1 70 ? 6.852 12.499 -21.700 1.00 67.12 70 ARG A O 1
ATOM 538 N N . ARG A 1 71 ? 6.949 12.479 -19.462 1.00 64.38 71 ARG A N 1
ATOM 539 C CA . ARG A 1 71 ? 8.335 12.947 -19.325 1.00 64.38 71 ARG A CA 1
ATOM 540 C C . ARG A 1 71 ? 9.322 11.842 -18.942 1.00 64.38 71 ARG A C 1
ATOM 542 O O . ARG A 1 71 ? 10.494 11.961 -19.266 1.00 64.38 71 ARG A O 1
ATOM 549 N N . THR A 1 72 ? 8.884 10.791 -18.240 1.00 64.00 72 THR A N 1
ATOM 550 C CA . THR A 1 72 ? 9.787 9.730 -17.736 1.00 64.00 72 THR A CA 1
ATOM 551 C C . THR A 1 72 ? 9.559 8.346 -18.339 1.00 64.00 72 THR A C 1
ATOM 553 O O . THR A 1 72 ? 10.233 7.395 -17.949 1.00 64.00 72 THR A O 1
ATOM 556 N N . GLY A 1 73 ? 8.653 8.224 -19.310 1.00 71.56 73 GLY A N 1
ATOM 557 C CA . GLY A 1 73 ? 8.383 6.966 -20.002 1.00 71.56 73 GLY A CA 1
ATOM 558 C C . GLY A 1 73 ? 7.350 6.093 -19.288 1.00 71.56 73 GLY A C 1
ATOM 559 O O . GLY A 1 73 ? 6.486 6.587 -18.560 1.00 71.56 73 GLY A O 1
ATOM 560 N N . THR A 1 74 ? 7.394 4.787 -19.551 1.00 75.50 74 THR A N 1
ATOM 561 C CA . THR A 1 74 ? 6.389 3.833 -19.058 1.00 75.50 74 THR A CA 1
ATOM 562 C C . THR A 1 74 ? 6.941 3.050 -17.878 1.00 75.50 74 THR A C 1
ATOM 564 O O . THR A 1 74 ? 7.894 2.299 -18.008 1.00 75.50 74 THR A O 1
ATOM 567 N N . HIS A 1 75 ? 6.306 3.151 -16.724 1.00 75.25 75 HIS A N 1
ATOM 568 C CA . HIS A 1 75 ? 6.670 2.368 -15.548 1.00 75.25 75 HIS A CA 1
ATOM 569 C C . HIS A 1 75 ? 5.759 1.155 -15.421 1.00 75.25 75 HIS A C 1
ATOM 571 O O . HIS A 1 75 ? 4.577 1.227 -15.762 1.00 75.25 75 HIS A O 1
ATOM 577 N N . ARG A 1 76 ? 6.291 0.046 -14.916 1.00 80.69 76 ARG A N 1
ATOM 578 C CA . ARG A 1 76 ? 5.490 -1.084 -14.450 1.00 80.69 76 ARG A CA 1
ATOM 579 C C . ARG A 1 76 ? 5.448 -1.020 -12.929 1.00 80.69 76 ARG A C 1
ATOM 581 O O . ARG A 1 76 ? 6.486 -1.002 -12.276 1.00 80.69 76 ARG A O 1
ATOM 588 N N . VAL A 1 77 ? 4.244 -0.945 -12.387 1.00 80.62 77 VAL A N 1
ATOM 589 C CA . VAL A 1 77 ? 3.990 -0.971 -10.949 1.00 80.62 77 VAL A CA 1
ATOM 590 C C . VAL A 1 77 ? 3.295 -2.284 -10.64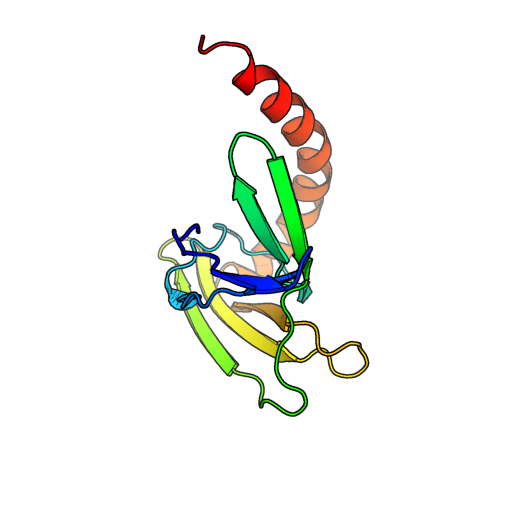2 1.00 80.62 77 VAL A C 1
ATOM 592 O O . VAL A 1 77 ? 2.326 -2.623 -11.317 1.00 80.62 77 VAL A O 1
ATOM 595 N N . THR A 1 78 ? 3.775 -3.010 -9.641 1.00 86.81 78 THR A N 1
ATOM 596 C CA . THR A 1 78 ? 3.134 -4.243 -9.182 1.00 86.81 78 THR A CA 1
ATOM 597 C C . THR A 1 78 ? 2.756 -4.090 -7.719 1.00 86.81 78 THR A C 1
ATOM 599 O O . THR A 1 78 ? 3.574 -3.693 -6.890 1.00 86.81 78 THR A O 1
ATOM 602 N N . LEU A 1 79 ? 1.503 -4.395 -7.413 1.00 86.25 79 LEU A N 1
ATOM 603 C CA . LEU A 1 79 ? 0.974 -4.514 -6.065 1.00 86.25 79 LEU A CA 1
ATOM 604 C C . LEU A 1 79 ? 0.939 -5.995 -5.708 1.00 86.25 79 LEU A C 1
ATOM 606 O O . LEU A 1 79 ? 0.410 -6.793 -6.473 1.00 86.25 79 LEU A O 1
ATOM 610 N N . ALA A 1 80 ? 1.505 -6.372 -4.574 1.00 88.81 80 ALA A N 1
ATOM 611 C CA . ALA A 1 80 ? 1.522 -7.755 -4.121 1.00 88.81 80 ALA A CA 1
ATOM 612 C C . ALA A 1 80 ? 1.418 -7.809 -2.601 1.00 88.81 80 ALA A C 1
ATOM 614 O O . ALA A 1 80 ? 1.757 -6.847 -1.913 1.00 88.81 80 ALA A O 1
ATOM 615 N N . THR A 1 81 ? 0.986 -8.944 -2.074 1.00 90.50 81 THR A N 1
ATOM 616 C CA . THR A 1 81 ? 1.135 -9.232 -0.649 1.00 90.50 81 THR A CA 1
ATOM 617 C C . THR A 1 81 ? 2.576 -9.662 -0.379 1.00 90.50 81 THR A C 1
ATOM 619 O O . THR A 1 81 ? 3.170 -10.390 -1.175 1.00 90.50 81 THR A O 1
ATOM 622 N N . GLU A 1 82 ? 3.156 -9.194 0.726 1.00 86.88 82 GLU A N 1
ATOM 623 C CA . GLU A 1 82 ? 4.507 -9.574 1.141 1.00 86.88 82 GLU A CA 1
ATOM 624 C C . GLU A 1 82 ? 4.619 -11.110 1.292 1.00 86.88 82 GLU A C 1
ATOM 626 O O . GLU A 1 82 ? 3.876 -11.696 2.082 1.00 86.88 82 GLU A O 1
ATOM 631 N N . PRO A 1 83 ? 5.539 -11.782 0.571 1.00 74.50 83 PRO A N 1
ATOM 632 C CA . PRO A 1 83 ? 5.532 -13.243 0.431 1.00 74.50 83 PRO A CA 1
ATOM 633 C C . PRO A 1 83 ? 5.979 -14.021 1.678 1.00 74.50 83 PRO A C 1
ATOM 635 O O . PRO A 1 83 ? 5.738 -15.220 1.759 1.00 74.50 83 PRO A O 1
ATOM 638 N N . ARG A 1 84 ? 6.661 -13.378 2.635 1.00 73.69 84 ARG A N 1
ATOM 639 C CA . ARG A 1 84 ? 7.186 -14.023 3.859 1.00 73.69 84 ARG A CA 1
ATOM 640 C C . ARG A 1 84 ? 6.893 -13.216 5.130 1.00 73.69 84 ARG A C 1
ATOM 642 O O . ARG A 1 84 ? 7.643 -13.299 6.096 1.00 73.69 84 ARG A O 1
ATOM 649 N N . GLY 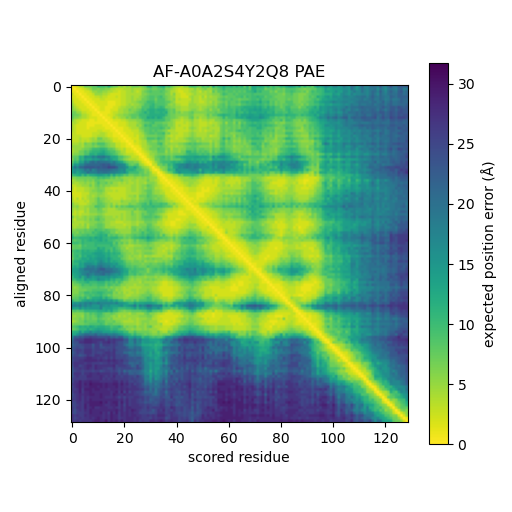A 1 85 ? 5.847 -12.391 5.110 1.00 67.81 85 GLY A N 1
ATOM 650 C CA . GLY A 1 85 ? 5.602 -11.390 6.150 1.00 67.81 85 GLY A CA 1
ATOM 651 C C . GLY A 1 85 ? 4.161 -11.338 6.643 1.00 67.81 85 GLY A C 1
ATOM 652 O O . GLY A 1 85 ? 3.325 -12.168 6.300 1.00 67.81 85 GLY A O 1
ATOM 653 N N . ALA A 1 86 ? 3.864 -10.310 7.436 1.00 75.31 86 ALA A N 1
ATOM 654 C CA . ALA A 1 86 ? 2.577 -10.082 8.102 1.00 75.31 86 ALA A CA 1
ATOM 655 C C . ALA A 1 86 ? 1.432 -9.667 7.147 1.00 75.31 86 ALA A C 1
ATOM 657 O O . ALA A 1 86 ? 0.547 -8.910 7.536 1.00 75.31 86 ALA A O 1
ATOM 658 N N . GLY A 1 87 ? 1.480 -10.079 5.877 1.00 84.19 87 GLY A N 1
ATOM 659 C CA . GLY A 1 87 ? 0.497 -9.703 4.863 1.00 84.19 87 GLY A CA 1
ATOM 660 C C . GLY A 1 87 ? 0.547 -8.227 4.471 1.00 84.19 87 GLY A C 1
ATOM 661 O O . GLY A 1 87 ? -0.479 -7.644 4.144 1.00 84.19 87 GLY A O 1
ATOM 662 N N . ARG A 1 88 ? 1.711 -7.569 4.526 1.00 90.75 88 ARG A N 1
ATOM 663 C CA . ARG A 1 88 ? 1.816 -6.147 4.156 1.00 90.75 88 ARG A CA 1
ATOM 664 C C . ARG A 1 88 ? 1.637 -5.967 2.653 1.00 90.75 88 ARG A C 1
ATOM 666 O O . ARG A 1 88 ? 2.129 -6.769 1.862 1.00 90.75 88 ARG A O 1
ATOM 673 N N . LEU A 1 89 ? 0.989 -4.875 2.254 1.00 88.06 89 LEU A N 1
ATOM 674 C CA . LEU A 1 89 ? 0.910 -4.484 0.856 1.00 88.06 89 LEU A CA 1
ATOM 675 C C . LEU A 1 89 ? 2.278 -3.981 0.392 1.00 88.06 89 LEU A C 1
ATOM 677 O O . LEU A 1 89 ? 2.772 -2.926 0.814 1.00 88.06 89 LEU A O 1
ATOM 681 N N . GLN A 1 90 ? 2.850 -4.743 -0.526 1.00 88.62 90 GLN A N 1
ATOM 682 C CA . GLN A 1 90 ? 4.079 -4.458 -1.226 1.00 88.62 90 GLN A CA 1
ATOM 683 C C . GLN A 1 90 ? 3.774 -3.762 -2.554 1.00 88.62 90 GLN A C 1
ATOM 685 O O . GLN A 1 90 ? 2.937 -4.198 -3.340 1.00 88.62 90 GLN A O 1
ATOM 690 N N . VAL A 1 91 ? 4.501 -2.683 -2.822 1.00 84.75 91 VAL A N 1
ATOM 691 C CA . VAL A 1 91 ? 4.504 -1.968 -4.096 1.00 84.75 91 VAL A CA 1
ATOM 692 C C . VAL A 1 91 ? 5.902 -2.094 -4.684 1.00 84.75 91 VAL A C 1
ATOM 694 O O . VAL A 1 91 ? 6.859 -1.557 -4.119 1.00 84.75 91 VAL A O 1
ATOM 697 N N . SER A 1 92 ? 6.042 -2.808 -5.797 1.00 83.44 92 SER A N 1
ATOM 69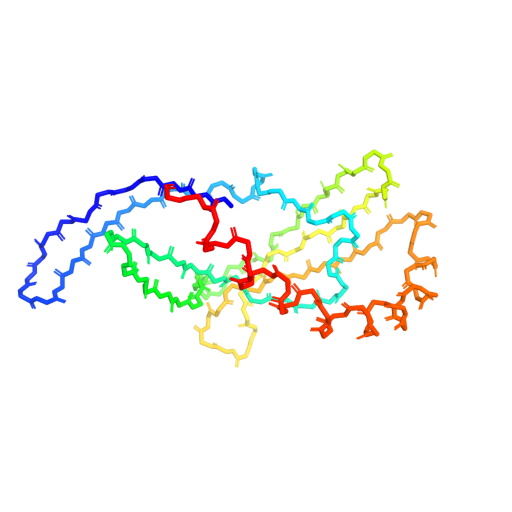8 C CA . SER A 1 92 ? 7.281 -2.836 -6.573 1.00 83.44 92 SER A CA 1
ATOM 699 C C . SER A 1 92 ? 7.168 -1.938 -7.796 1.00 83.44 92 SER A C 1
ATOM 701 O O . SER A 1 92 ? 6.101 -1.779 -8.395 1.00 83.44 92 SER A O 1
ATOM 703 N N . TRP A 1 93 ? 8.287 -1.307 -8.135 1.00 79.69 93 TRP A N 1
ATOM 704 C CA . TRP A 1 93 ? 8.362 -0.366 -9.237 1.00 79.69 93 TRP A CA 1
ATOM 705 C C . TRP A 1 93 ? 9.510 -0.737 -10.160 1.00 79.69 93 TRP A C 1
ATOM 707 O O . TRP A 1 93 ? 10.667 -0.717 -9.750 1.00 79.69 93 TRP A O 1
ATOM 717 N N . GLU A 1 94 ? 9.180 -1.023 -11.413 1.00 76.50 94 GLU A N 1
ATOM 718 C CA . GLU A 1 94 ? 10.135 -1.248 -12.490 1.00 76.50 94 GLU A CA 1
ATOM 719 C C . GLU A 1 94 ? 10.040 -0.091 -13.484 1.00 76.50 94 GLU A C 1
ATOM 721 O O . GLU A 1 94 ? 8.983 0.185 -14.065 1.00 76.50 94 GLU A O 1
ATOM 726 N N . ARG A 1 95 ? 11.156 0.595 -13.717 1.00 72.94 95 ARG A N 1
ATOM 727 C CA . ARG A 1 95 ? 11.233 1.614 -14.769 1.00 72.94 95 ARG A CA 1
ATOM 728 C C . ARG A 1 95 ? 11.389 0.914 -16.115 1.00 72.94 95 ARG A C 1
ATOM 730 O O . ARG A 1 95 ? 12.288 0.092 -16.261 1.00 72.94 95 ARG A O 1
ATOM 737 N N . ARG A 1 96 ? 10.561 1.245 -17.113 1.00 67.31 96 ARG A N 1
ATOM 738 C CA . ARG A 1 96 ? 10.737 0.761 -18.494 1.00 67.31 96 ARG A CA 1
ATOM 739 C C . ARG A 1 96 ? 10.813 1.928 -19.495 1.00 67.31 96 ARG A C 1
ATOM 741 O O . ARG A 1 96 ? 10.109 2.931 -19.388 1.00 67.31 96 ARG A O 1
ATOM 748 N N . GLY A 1 97 ? 11.692 1.810 -20.491 1.00 61.38 97 GLY A N 1
ATOM 749 C CA . GLY A 1 97 ? 11.921 2.830 -21.528 1.00 61.38 97 GLY A CA 1
ATOM 750 C C . GLY A 1 97 ? 13.217 3.635 -21.354 1.00 61.38 97 GLY A C 1
ATOM 751 O O . GLY A 1 97 ? 14.078 3.264 -20.562 1.00 61.38 97 GLY A O 1
ATOM 752 N N . LEU A 1 98 ? 13.345 4.746 -22.094 1.00 56.16 98 LEU A N 1
ATOM 753 C CA . LEU A 1 98 ? 14.586 5.528 -22.294 1.00 56.16 98 LEU A CA 1
ATOM 754 C C . LEU A 1 98 ? 15.280 6.031 -21.013 1.00 56.16 98 LEU A C 1
ATOM 756 O O . LEU A 1 98 ? 16.460 6.360 -21.040 1.00 56.16 98 LEU A O 1
ATOM 760 N N . VAL A 1 99 ? 14.571 6.084 -19.883 1.00 54.34 99 VAL A N 1
ATOM 761 C CA . VAL A 1 99 ? 15.104 6.566 -18.595 1.00 54.34 99 VAL A CA 1
ATOM 762 C C . VAL A 1 99 ? 15.624 5.419 -17.715 1.00 54.34 99 VAL A C 1
ATOM 764 O O . VAL A 1 99 ? 16.235 5.676 -16.680 1.00 54.34 99 VAL A O 1
ATOM 767 N N . ALA A 1 100 ? 15.425 4.153 -18.105 1.00 55.50 100 ALA A N 1
ATOM 768 C CA . ALA A 1 100 ? 15.964 3.005 -17.371 1.00 55.50 100 ALA A CA 1
ATOM 769 C C . ALA A 1 100 ? 17.508 3.028 -17.274 1.00 55.50 100 ALA A C 1
ATOM 771 O O . ALA A 1 100 ? 18.010 2.838 -16.167 1.00 55.50 100 ALA A O 1
ATOM 772 N N . PRO A 1 101 ? 18.271 3.378 -18.333 1.00 56.91 101 PRO A N 1
ATOM 773 C CA . PRO A 1 101 ? 19.727 3.528 -18.231 1.00 56.91 101 PRO A CA 1
ATOM 774 C C . PRO A 1 101 ? 20.142 4.796 -17.459 1.00 56.91 101 PRO A C 1
ATOM 776 O O . PRO A 1 101 ? 21.034 4.759 -16.616 1.00 56.91 101 PRO A O 1
ATOM 779 N N . ALA A 1 102 ? 19.451 5.923 -17.680 1.00 52.97 102 ALA A N 1
ATOM 780 C CA . ALA A 1 102 ? 19.767 7.212 -17.045 1.00 52.97 102 ALA A CA 1
ATOM 781 C C . ALA A 1 102 ? 19.473 7.243 -15.528 1.00 52.97 102 ALA A C 1
ATOM 783 O O . ALA A 1 102 ? 20.053 8.025 -14.774 1.00 52.97 102 ALA A O 1
ATOM 784 N N . ALA A 1 103 ? 18.579 6.373 -15.057 1.00 54.28 103 ALA A N 1
ATOM 785 C CA . ALA A 1 103 ? 18.244 6.201 -13.649 1.00 54.28 103 ALA A CA 1
ATOM 786 C C . ALA A 1 103 ? 19.444 5.798 -12.779 1.00 54.28 103 ALA A C 1
ATOM 788 O O . ALA A 1 103 ? 19.563 6.296 -11.655 1.00 54.28 103 ALA A O 1
ATOM 789 N N . ALA A 1 104 ? 20.310 4.920 -13.296 1.00 56.38 104 ALA A N 1
ATOM 790 C CA . ALA A 1 104 ? 21.503 4.448 -12.598 1.00 56.38 104 ALA A CA 1
ATOM 791 C C . ALA A 1 104 ? 22.501 5.594 -12.365 1.00 56.38 104 ALA A C 1
ATOM 793 O O . ALA A 1 104 ? 23.062 5.720 -11.279 1.00 56.38 104 ALA A O 1
ATOM 794 N N . LEU A 1 105 ? 22.621 6.498 -13.341 1.00 52.78 105 LEU A N 1
ATOM 795 C CA . LEU A 1 105 ? 23.516 7.658 -13.291 1.00 52.78 105 LEU A CA 1
ATOM 796 C C . LEU A 1 105 ? 23.047 8.740 -12.301 1.00 52.78 105 LEU A C 1
ATOM 798 O O . LEU A 1 105 ? 23.862 9.451 -11.723 1.00 52.78 105 LEU A O 1
ATOM 802 N N . LEU A 1 106 ? 21.737 8.850 -12.048 1.00 52.94 106 LEU A N 1
ATOM 803 C CA . LEU A 1 106 ? 21.161 9.856 -11.139 1.00 52.94 106 LEU A CA 1
ATOM 804 C C . LEU A 1 106 ? 20.985 9.364 -9.689 1.00 52.94 106 LEU A C 1
ATOM 806 O O . LEU A 1 106 ? 20.640 10.149 -8.799 1.00 52.94 106 LEU A O 1
ATOM 810 N N . ALA A 1 107 ? 21.203 8.074 -9.420 1.00 54.44 107 ALA A N 1
ATOM 811 C CA . ALA A 1 107 ? 21.099 7.495 -8.080 1.00 54.44 107 ALA A CA 1
ATOM 812 C C . ALA A 1 107 ? 22.064 8.118 -7.039 1.00 54.44 107 ALA A C 1
ATOM 814 O O . ALA A 1 107 ? 21.606 8.371 -5.915 1.00 54.44 107 ALA A O 1
ATOM 815 N N . PRO A 1 108 ? 23.336 8.437 -7.368 1.00 52.09 108 PRO A N 1
ATOM 816 C CA . PRO A 1 108 ? 24.269 9.068 -6.429 1.00 52.09 108 PRO A CA 1
ATOM 817 C C . PRO A 1 108 ? 23.827 10.487 -6.047 1.00 52.09 108 PRO A C 1
ATOM 819 O O . PRO A 1 108 ? 23.763 10.831 -4.866 1.00 52.09 108 PRO A O 1
ATOM 822 N N . VAL A 1 109 ? 23.398 11.279 -7.036 1.00 53.03 109 VAL A N 1
ATOM 823 C CA . VAL A 1 109 ? 22.935 12.666 -6.848 1.00 53.03 109 VAL A CA 1
ATOM 824 C C . VAL A 1 109 ? 21.706 12.723 -5.928 1.00 53.03 109 VAL A C 1
ATOM 826 O O . VAL A 1 109 ? 21.593 13.596 -5.066 1.00 53.03 109 VAL A O 1
ATOM 829 N N . ARG A 1 110 ? 20.798 11.739 -6.020 1.00 52.38 110 ARG A N 1
ATOM 830 C CA . ARG A 1 110 ? 19.617 11.646 -5.137 1.00 52.38 110 ARG A CA 1
ATOM 831 C C . ARG A 1 110 ? 19.950 11.244 -3.698 1.00 52.38 110 ARG A C 1
ATOM 833 O O . ARG A 1 110 ? 19.206 11.637 -2.796 1.00 52.38 110 ARG A O 1
ATOM 840 N N . ARG A 1 111 ? 21.018 10.469 -3.460 1.00 53.97 111 ARG A N 1
ATOM 841 C CA . ARG A 1 111 ? 21.471 10.148 -2.091 1.00 53.97 111 ARG A CA 1
ATOM 842 C C . ARG A 1 111 ? 22.019 11.392 -1.392 1.00 53.97 111 ARG A C 1
ATOM 844 O O . ARG A 1 111 ? 21.697 11.603 -0.228 1.00 53.97 111 ARG A O 1
ATOM 851 N N . LEU A 1 112 ? 22.722 12.252 -2.126 1.00 50.44 112 LEU A N 1
ATOM 852 C CA . LEU A 1 112 ? 23.286 13.508 -1.617 1.00 50.44 112 LEU A CA 1
ATOM 853 C C . LEU A 1 112 ? 22.237 14.615 -1.397 1.00 50.44 112 LEU A C 1
ATOM 855 O O . LEU A 1 112 ? 22.378 15.416 -0.479 1.00 50.44 112 LEU A O 1
ATOM 859 N N . ALA A 1 113 ? 21.147 14.645 -2.173 1.00 47.88 113 ALA A N 1
ATOM 860 C CA . ALA A 1 113 ? 20.084 15.651 -2.023 1.00 47.88 113 ALA A CA 1
ATOM 861 C C . ALA A 1 113 ? 19.065 15.350 -0.897 1.00 47.88 113 ALA A C 1
ATOM 863 O O . ALA A 1 113 ? 18.307 16.227 -0.475 1.00 47.88 113 ALA A O 1
ATOM 864 N N . ARG A 1 114 ? 19.014 14.107 -0.399 1.00 47.31 114 ARG A N 1
ATOM 865 C CA . ARG A 1 114 ? 18.024 13.651 0.597 1.00 47.31 114 ARG A CA 1
ATOM 866 C C . ARG A 1 114 ? 18.150 14.244 2.015 1.00 47.31 114 ARG A C 1
ATOM 868 O O . ARG A 1 114 ? 17.092 14.406 2.625 1.00 47.31 114 ARG A O 1
ATOM 875 N N . PRO A 1 115 ? 19.339 14.588 2.552 1.00 40.88 115 PRO A N 1
ATOM 876 C CA . PRO A 1 115 ? 19.448 15.124 3.912 1.00 40.88 115 PRO A CA 1
ATOM 877 C C . PRO A 1 115 ? 18.907 16.558 4.030 1.00 40.88 115 PRO A C 1
ATOM 879 O O . PRO A 1 115 ? 18.212 16.886 4.987 1.00 40.88 115 PRO A O 1
ATOM 882 N N . ARG A 1 116 ? 19.152 17.417 3.027 1.00 40.06 116 ARG A N 1
ATOM 883 C CA . ARG A 1 116 ? 18.826 18.857 3.107 1.00 40.06 116 ARG A CA 1
ATOM 884 C C . ARG A 1 116 ? 17.347 19.192 2.877 1.00 40.06 116 ARG A C 1
ATOM 886 O O . ARG A 1 116 ? 16.867 20.211 3.364 1.00 40.06 116 ARG A O 1
ATOM 893 N N . ALA A 1 117 ? 16.587 18.322 2.212 1.00 44.12 117 ALA A N 1
ATOM 894 C CA . ALA A 1 117 ? 15.163 18.559 1.950 1.00 44.12 117 ALA A CA 1
ATOM 895 C C . ALA A 1 117 ? 14.240 18.272 3.156 1.00 44.12 117 ALA A C 1
ATOM 897 O O . ALA A 1 117 ? 13.076 18.677 3.140 1.00 44.12 117 ALA A O 1
ATOM 898 N N . GLN A 1 118 ? 14.728 17.575 4.191 1.00 46.16 118 GLN A N 1
ATOM 899 C CA . GLN A 1 118 ? 13.954 17.333 5.418 1.00 46.16 118 GLN A CA 1
ATOM 900 C C . GLN A 1 118 ? 13.971 18.550 6.352 1.00 46.16 118 GLN A C 1
ATOM 902 O O . GLN A 1 118 ? 12.943 18.858 6.949 1.00 46.16 118 GLN A O 1
ATOM 907 N N . HIS A 1 119 ? 15.078 19.299 6.393 1.00 42.12 119 HIS A N 1
ATOM 908 C CA . HIS A 1 119 ? 15.204 20.497 7.230 1.00 42.12 119 HIS A CA 1
ATOM 909 C C . HIS A 1 119 ? 14.351 21.668 6.710 1.00 42.12 119 HIS A C 1
ATOM 911 O O . HIS A 1 119 ? 13.700 22.372 7.477 1.00 42.12 119 HIS A O 1
ATOM 917 N N . LEU A 1 120 ? 14.242 21.815 5.385 1.00 36.75 120 LEU A N 1
ATOM 918 C CA . LEU A 1 120 ? 13.457 22.895 4.779 1.00 36.75 120 LEU A CA 1
ATOM 919 C C . LEU A 1 120 ? 11.935 22.685 4.876 1.00 36.75 120 LEU A C 1
ATOM 921 O O . LEU A 1 120 ? 11.190 23.654 4.837 1.00 36.75 120 LEU A O 1
ATOM 925 N N . ARG A 1 121 ? 11.429 21.456 5.067 1.00 39.50 121 ARG A N 1
ATOM 926 C CA . ARG A 1 121 ? 9.980 21.241 5.286 1.00 39.50 121 ARG A CA 1
ATOM 927 C C . ARG A 1 121 ? 9.513 21.575 6.705 1.00 39.50 121 ARG A C 1
ATOM 929 O O . ARG A 1 121 ? 8.312 21.763 6.888 1.00 39.50 121 ARG A O 1
ATOM 936 N N . GLY A 1 122 ? 10.427 21.635 7.676 1.00 43.34 122 GLY A N 1
ATOM 937 C CA . GLY A 1 122 ? 10.128 22.078 9.040 1.00 43.34 122 GLY A CA 1
ATOM 938 C C . GLY A 1 122 ? 9.946 23.594 9.135 1.00 43.34 122 GLY A C 1
ATOM 939 O O . GLY A 1 122 ? 9.053 24.055 9.833 1.00 43.34 122 GLY A O 1
ATOM 940 N N . LEU A 1 123 ? 10.722 24.357 8.358 1.00 41.94 123 LEU A N 1
ATOM 941 C CA . LEU A 1 123 ? 10.736 25.824 8.412 1.00 41.94 123 LEU A CA 1
ATOM 942 C C . LEU A 1 123 ? 9.532 26.489 7.717 1.00 41.94 123 LEU A C 1
A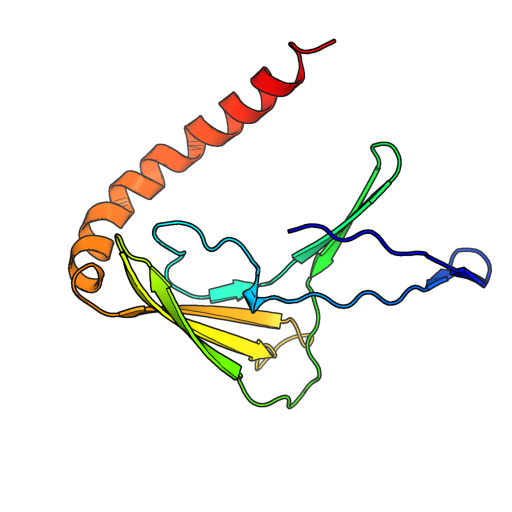TOM 944 O O . LEU A 1 123 ? 9.107 27.562 8.124 1.00 41.94 123 LEU A O 1
ATOM 948 N N . TRP A 1 124 ? 8.919 25.844 6.720 1.00 40.88 124 TRP A N 1
ATOM 949 C CA . TRP A 1 124 ? 7.794 26.432 5.970 1.00 40.88 124 TRP A CA 1
ATOM 950 C C . TRP A 1 124 ? 6.417 26.301 6.647 1.00 40.88 124 TRP A C 1
ATOM 952 O O . TRP A 1 124 ? 5.456 26.889 6.166 1.00 40.88 124 TRP A O 1
ATOM 962 N N . ARG A 1 125 ? 6.280 25.552 7.754 1.00 42.69 125 ARG A N 1
ATOM 963 C CA . ARG A 1 125 ? 5.005 25.449 8.505 1.00 42.69 125 ARG A CA 1
ATOM 964 C C . ARG A 1 125 ? 4.853 26.471 9.636 1.00 42.69 125 ARG A C 1
ATOM 966 O O . ARG A 1 125 ? 3.830 26.445 10.307 1.00 42.69 125 ARG A O 1
ATOM 973 N N . GLY A 1 126 ? 5.848 27.332 9.852 1.00 39.72 126 GLY A N 1
ATOM 974 C CA . GLY A 1 126 ? 5.830 28.358 10.900 1.00 39.72 126 GLY A CA 1
ATOM 975 C C . GLY A 1 126 ? 5.530 29.780 10.415 1.00 39.72 126 GLY A C 1
ATOM 976 O O . GLY A 1 126 ? 5.603 30.693 11.221 1.00 39.72 126 GLY A O 1
ATOM 977 N N . LEU A 1 127 ? 5.242 29.990 9.124 1.00 40.66 127 LEU A N 1
ATOM 978 C CA . LEU A 1 127 ? 5.151 31.333 8.521 1.00 40.66 127 LEU A CA 1
ATOM 979 C C . LEU A 1 127 ? 3.799 31.644 7.858 1.00 40.66 127 LEU A C 1
ATOM 981 O O . LEU A 1 127 ? 3.689 32.593 7.092 1.00 40.66 127 LEU A O 1
ATOM 985 N N . THR A 1 128 ? 2.761 30.865 8.159 1.00 46.03 128 THR A N 1
ATOM 986 C CA . THR A 1 128 ? 1.379 31.210 7.796 1.00 46.03 128 THR A CA 1
ATOM 987 C C . THR A 1 128 ? 0.477 30.995 9.007 1.00 46.03 128 THR A C 1
ATOM 989 O O . THR A 1 128 ? -0.233 29.990 9.097 1.00 46.03 128 THR A O 1
ATOM 992 N N . THR A 1 129 ? 0.589 31.910 9.962 1.00 40.59 129 THR A N 1
ATOM 993 C CA . THR A 1 129 ? -0.491 32.296 10.881 1.00 40.59 129 THR A CA 1
ATOM 994 C C . THR A 1 129 ? -0.982 33.660 10.456 1.00 40.59 129 THR A C 1
ATOM 996 O O . THR A 1 129 ? -0.096 34.494 10.159 1.00 40.59 129 THR A O 1
#

Solvent-accessible surface area (backbone atoms only — not comparable to full-atom values): 8160 Å² total; per-residue (Å²): 132,86,82,88,74,64,71,45,82,77,50,97,97,40,69,49,66,78,76,90,78,67,72,86,75,46,84,72,61,82,83,55,72,82,52,78,46,71,46,69,47,70,53,72,59,96,92,45,75,53,71,49,72,34,70,34,64,79,86,52,76,68,50,74,46,78,47,79,41,98,85,54,37,42,30,42,39,35,39,29,40,38,91,90,58,93,22,34,26,29,38,37,34,45,73,37,59,88,44,46,70,56,49,67,73,47,49,63,61,53,64,71,53,55,68,64,60,59,60,58,62,63,64,69,74,75,77,80,126

Foldseek 3Di:
DDDDWDWDDPDVPDTDTDDDDDPVPDDAPPQHDAFKDFDKDWDDDPHDIDIDTAADDPPDDKDWDWDADPPQGIKIWIWDQDPPDPRTTMIHIDRDDDCNVVVVVCVVVVVVVPPVVVVVVVVVVPPDD

=== Feature glossary ===
Legend for the data blocks above and below:

— What the protein is —

The amino-acid sequence is the protein's primary structure: the linear order of residues from the N-terminus to the C-terminus, written in one-letter code. Everything else here — the 3D coordinates, the secondary structure, the domain annotations — is ultimately a consequence of this string.

Database cross-references. InterPro integrates a dozen domain/family signature databases into unified entries with residue-range hits. GO terms attach function/process/location labels with evidence codes. CATH codes position the fold in a four-level structural taxonomy. Organism is the NCBI-taxonomy species name.

— Where its atoms are —

The mmCIF block holds the 3D Cartesian coordinates of each backbone atom (N, Cα, C, O) in ångströms. mmCIF is the PDB's canonical archive format — a tagged-loop text representation of the atomic model.

The six renders are orthographic views along the three Cartesian axes in both directions. Representation (cartoon, sticks, or surface) and color scheme (sequence-rainbow or by-chain) vary across proteins so the training set covers all the common visualization conventions.

— Local backbone conformation —

Secondary structure is the local, repeating backbone conformation. DSSP classifies it into eight states by reading the hydrogen-bond network: three helix types (H, G, I), two β types (E, B), two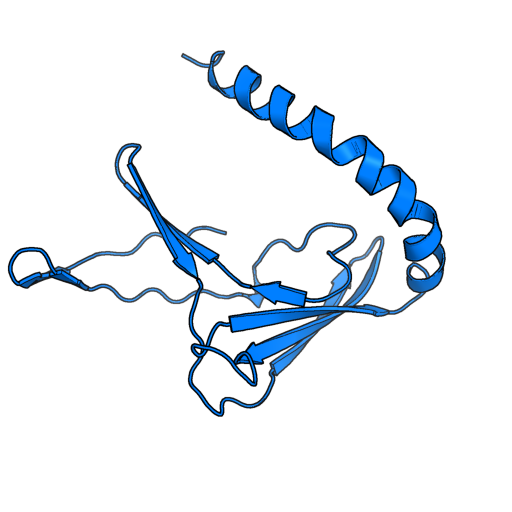 non-regular types (T, S), and unstructured coil (-).

SS3 is a coarse helix/strand/coil call (letters a/b/c) made by the P-SEA algorithm from inter-Cα distances and dihedrals. It is less detailed than DSSP but needs only Cα positions.

Backbone dihedral angles. Every residue except chain termini has a φ (preceding-C → N → Cα → C) and a ψ (N → Cα → C → next-N). They are reported in degrees following the IUPAC sign convention. Secondary structure is essentially a statement about which (φ, ψ) basin each residue occupies.

— Global shape and packing —

The geometric summary reports three shape descriptors. Rg (radius of gyration) measures how spread out the Cα atoms are about their centre of mass; compact globular proteins have small Rg, elongated or unfolded ones large. Cα contacts (<8 Å, |i−j|>4) count long-range residue pairs in spatial proximity — high for tightly packed folds, near zero for rods or random coil. The bounding-box extents give the protein's footprint along x, y, z in Å.

Solvent accessibility: the surface area of each residue that a 1.4 Å water probe can touch, in Å². When only backbone atoms are present the absolute values are lower than full-atom SASA (side chains contribute most of the area) and are flagged as backbone-only.

Plot images: a contact map (which residues are close in 3D, as an N×N binary image), a Ramachandran scatter (backbone torsion angles, revealing secondary-structure composition at a glance), and — for AlphaFold structures — a PAE heatmap (pairwise prediction confidence).

— Structural neighborhood —

Foldseek's 3Di representation compresses backbone geometry into a per-residue letter drawn from a learned twenty-state alphabet. It captures the tertiary interaction pattern around each residue — which residues are packed against it in space, regardless of where they are in sequence.

Structural nearest neighbors (via Foldseek easy-search vs the PDB). Reported per hit: target PDB id, E-value, and alignment TM-score. A TM-score above ~0.5 is the conventional threshold for 'same fold'.

— Confidence and disorder —

pLDDT (predicted Local Distance Difference Test) is AlphaFold's per-residue confidence score, ranging from 0 to 100. Values above 90 indicate high confidence (typically well-packed cores); 70–90 is confident; 50–70 low confidence; below 50 usually means the region is disordered or the prediction is unreliable there. AlphaFold stores pLDDT in the mmCIF B-factor column.

For experimental (PDB) structures, the B-factor (temperature factor) quantifies the positional spread of each atom in the crystal — a combination of thermal vibration and static disorder — in units of Å². High B-factors mark flexible loops or poorly resolved regions; low B-factors mark the rigid, well-ordered core.

Predicted Aligned Error (PAE) is an AlphaFold confidence matrix: entry (i, j) is the expected error in the position of residue j, in ångströms, when the prediction is superimposed on the true structure at residue i. Low PAE within a block of residues means that block is internally rigid and well-predicted; high PAE between two blocks means their relative placement is uncertain even if each block individually is confident.